Protein AF-A0A6I3LJC7-F1 (afdb_monomer_lite)

Sequence (92 aa):
VYGTLFPDHVRRMLVDSVVNPSRQNIWYQANLDQDLAFETRCGDWEKWVAKNDAAYHLGNTPEKVQAAWAKLRATAKKQPIGGVVGPAELTA

pLDDT: mean 93.16, std 5.05, range [60.53, 98.44]

Secondary structure (DSSP, 8-state):
-HHHH-GGG-S----SS-----TTTTTHHHHHHHHHHHHHHHHHHHHHHHHTHHHH-S-SSHHHHHHHHHHHHHHHHHS-BTTTB-SSS---

Foldseek 3Di:
DVCVVCVVPDPDDDDDPDDDPDPVCPPPNVVVVVVVVVVVVLLVVLCVCLVVCVPVVQHNHSVSVVVSLVVVQVVCCVPNDVNPHHNVVSDD

Radius of gyration: 20.09 Å; chains: 1; bounding box: 40×32×54 Å

Structure (mmCIF, N/CA/C/O backbone):
data_AF-A0A6I3LJC7-F1
#
_entry.id   AF-A0A6I3LJC7-F1
#
loop_
_atom_site.group_PDB
_atom_site.id
_atom_site.type_symbol
_atom_site.label_atom_id
_atom_site.label_alt_id
_atom_site.label_comp_id
_atom_site.label_asym_id
_atom_site.label_entity_id
_atom_site.label_seq_id
_atom_site.pdbx_PDB_ins_code
_atom_site.Cartn_x
_atom_site.Cartn_y
_atom_site.Cartn_z
_atom_site.occupancy
_atom_site.B_iso_or_equiv
_atom_site.auth_seq_id
_atom_site.auth_comp_id
_atom_site.auth_asym_id
_atom_site.auth_atom_id
_atom_site.pdbx_PDB_model_num
ATOM 1 N N . VAL A 1 1 ? 12.060 -7.383 -22.641 1.00 84.81 1 VAL A N 1
ATOM 2 C CA . VAL A 1 1 ? 12.452 -8.684 -23.241 1.00 84.81 1 VAL A CA 1
ATOM 3 C C . VAL A 1 1 ? 12.043 -8.762 -24.709 1.00 84.81 1 VAL A C 1
ATOM 5 O O . VAL A 1 1 ? 12.933 -8.694 -25.536 1.00 84.81 1 VAL A O 1
ATOM 8 N N . TYR A 1 2 ? 10.752 -8.806 -25.073 1.00 90.38 2 TYR A N 1
ATOM 9 C CA . TYR A 1 2 ? 10.332 -8.909 -26.488 1.00 90.38 2 TYR A CA 1
ATOM 10 C C . TYR A 1 2 ? 10.880 -7.790 -27.392 1.00 90.38 2 TYR A C 1
ATOM 12 O O . TYR A 1 2 ? 11.556 -8.082 -28.369 1.00 90.38 2 TYR A O 1
ATOM 20 N N . GLY A 1 3 ? 10.683 -6.516 -27.025 1.00 89.75 3 GLY A N 1
ATOM 21 C CA . GLY A 1 3 ? 11.201 -5.384 -27.812 1.00 89.75 3 GLY A CA 1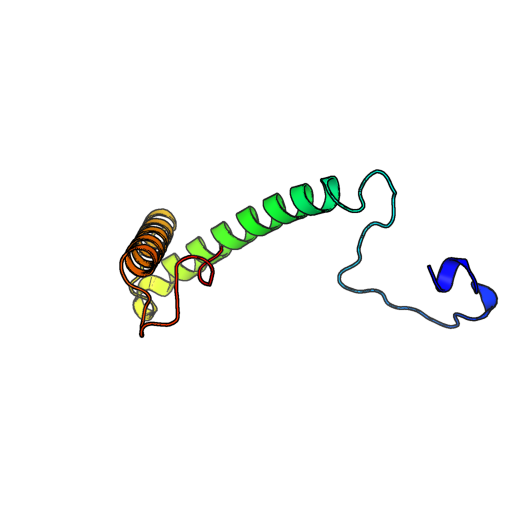
ATOM 22 C C . GLY A 1 3 ? 12.732 -5.318 -27.899 1.00 89.75 3 GLY A C 1
ATOM 23 O O . GLY A 1 3 ? 13.263 -4.661 -28.782 1.00 89.75 3 GLY A O 1
ATOM 24 N N . THR A 1 4 ? 13.445 -6.020 -27.014 1.00 89.19 4 THR A N 1
ATOM 25 C CA . THR A 1 4 ? 14.907 -6.169 -27.087 1.00 89.19 4 THR A CA 1
ATOM 26 C C . THR A 1 4 ? 15.310 -7.260 -28.080 1.00 89.19 4 THR A C 1
ATOM 28 O O . THR A 1 4 ? 16.332 -7.129 -28.739 1.00 89.19 4 THR A O 1
ATOM 31 N N . LEU A 1 5 ? 14.527 -8.340 -28.174 1.00 95.44 5 LEU A N 1
ATOM 32 C CA . LEU A 1 5 ? 14.815 -9.491 -29.036 1.00 95.44 5 LEU A CA 1
ATOM 33 C C . LEU A 1 5 ? 14.348 -9.282 -30.481 1.00 95.44 5 LEU A C 1
ATOM 35 O O . LEU A 1 5 ? 14.999 -9.763 -31.401 1.00 95.44 5 LEU A O 1
ATOM 39 N N . PHE A 1 6 ? 13.239 -8.566 -30.679 1.00 95.81 6 PHE A N 1
ATOM 40 C CA . PHE A 1 6 ? 12.633 -8.334 -31.993 1.00 95.81 6 PHE A CA 1
ATOM 41 C C . PHE A 1 6 ? 12.325 -6.844 -32.208 1.00 95.81 6 PHE A C 1
ATOM 43 O O . PHE A 1 6 ? 11.159 -6.476 -32.383 1.00 95.81 6 PHE A O 1
ATOM 50 N N . PRO A 1 7 ? 13.340 -5.961 -32.163 1.00 93.50 7 PRO A N 1
ATOM 51 C CA . PRO A 1 7 ? 13.123 -4.518 -32.262 1.00 93.50 7 PRO A CA 1
ATOM 52 C C . PRO A 1 7 ? 12.421 -4.122 -33.571 1.00 93.50 7 PRO A C 1
ATOM 54 O O . PRO A 1 7 ? 11.526 -3.281 -33.550 1.00 93.50 7 PRO A O 1
ATOM 57 N N . ASP A 1 8 ? 12.721 -4.806 -34.680 1.00 96.94 8 ASP A N 1
ATOM 58 C CA . ASP A 1 8 ? 12.127 -4.526 -35.997 1.00 96.94 8 ASP A CA 1
ATOM 59 C C . ASP A 1 8 ? 10.677 -5.022 -36.144 1.00 96.94 8 ASP A C 1
ATOM 61 O O . ASP A 1 8 ? 10.034 -4.786 -37.164 1.00 96.94 8 ASP A O 1
ATOM 65 N N . HIS A 1 9 ? 10.152 -5.756 -35.156 1.00 96.44 9 HIS A N 1
ATOM 66 C CA . HIS A 1 9 ? 8.796 -6.328 -35.184 1.00 96.44 9 HIS A CA 1
ATOM 67 C C . HIS A 1 9 ? 7.830 -5.568 -34.265 1.00 96.44 9 HIS A C 1
ATOM 69 O O . HIS A 1 9 ? 6.666 -5.944 -34.116 1.00 96.44 9 HIS A O 1
ATOM 75 N N . VAL A 1 10 ? 8.286 -4.468 -33.661 1.00 94.94 10 VAL A N 1
ATOM 76 C CA . VAL A 1 10 ? 7.457 -3.586 -32.841 1.00 94.94 10 VAL A CA 1
ATOM 77 C C . VAL A 1 10 ? 7.135 -2.323 -33.631 1.00 94.94 10 VAL A C 1
ATOM 79 O O . VAL A 1 10 ? 7.948 -1.413 -33.741 1.00 94.94 10 VAL A O 1
ATOM 82 N N . ARG A 1 11 ? 5.905 -2.226 -34.152 1.00 95.38 11 ARG A N 1
ATOM 83 C CA . ARG A 1 11 ? 5.449 -1.001 -34.834 1.00 95.38 11 ARG A CA 1
ATOM 84 C C . ARG A 1 11 ? 5.170 0.138 -33.848 1.00 95.38 11 ARG A C 1
ATOM 86 O O . ARG A 1 11 ? 5.516 1.281 -34.125 1.00 95.38 11 ARG A O 1
ATOM 93 N N . ARG A 1 12 ? 4.481 -0.157 -32.738 1.00 96.06 12 ARG A N 1
ATOM 94 C CA . ARG A 1 12 ? 4.167 0.770 -31.632 1.00 96.06 12 ARG A CA 1
ATOM 95 C C . ARG A 1 12 ? 4.008 -0.023 -30.337 1.00 96.06 12 ARG A C 1
ATOM 97 O O . ARG A 1 12 ? 3.479 -1.130 -30.373 1.00 96.06 12 ARG A O 1
ATOM 104 N N . MET A 1 13 ? 4.420 0.555 -29.213 1.00 93.00 13 MET A N 1
ATOM 105 C CA . MET A 1 13 ? 4.291 -0.043 -27.885 1.00 93.00 13 MET A CA 1
ATOM 106 C C . MET A 1 13 ? 4.016 1.057 -26.857 1.00 93.00 13 MET A C 1
ATOM 108 O O . MET A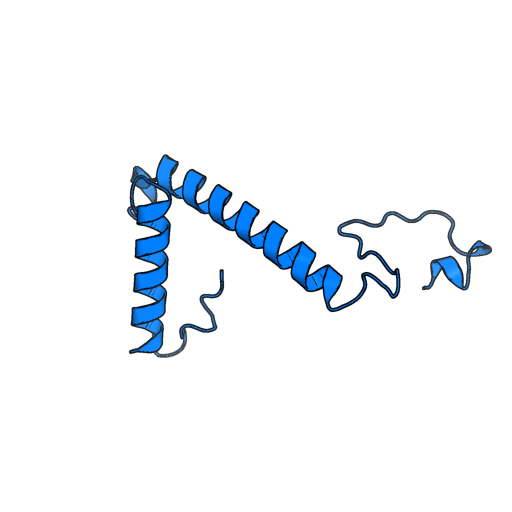 1 13 ? 4.704 2.074 -26.853 1.00 93.00 13 MET A O 1
ATOM 112 N N . LEU A 1 14 ? 3.017 0.840 -26.002 1.00 93.62 14 LEU A N 1
ATOM 113 C CA . LEU A 1 14 ? 2.764 1.635 -24.805 1.00 93.62 14 LEU A CA 1
ATOM 114 C C . LEU A 1 14 ? 2.928 0.710 -23.607 1.00 93.62 14 LEU A C 1
ATOM 116 O O . LEU A 1 14 ? 2.399 -0.401 -23.607 1.00 93.62 14 LEU A O 1
ATOM 120 N N . VAL A 1 15 ? 3.671 1.171 -22.612 1.00 92.31 15 VAL A N 1
ATOM 121 C CA . VAL A 1 15 ? 3.884 0.446 -21.367 1.00 92.31 15 VAL A CA 1
ATOM 122 C C . VAL A 1 15 ? 3.430 1.335 -20.217 1.00 92.31 15 VAL A C 1
ATOM 124 O O . VAL A 1 15 ? 3.920 2.448 -20.055 1.00 92.31 15 VAL A O 1
ATOM 127 N N . ASP A 1 16 ? 2.457 0.847 -19.461 1.00 94.38 16 ASP A N 1
ATOM 128 C CA . ASP A 1 16 ? 1.898 1.496 -18.278 1.00 94.38 16 ASP A CA 1
ATOM 129 C C . ASP A 1 16 ? 2.216 0.622 -17.058 1.00 94.38 16 ASP A C 1
ATOM 131 O O . ASP A 1 16 ? 2.288 -0.602 -17.185 1.00 94.38 16 ASP A O 1
ATOM 135 N N . SER A 1 17 ? 2.456 1.241 -15.899 1.00 89.81 17 SER A N 1
ATOM 136 C CA . SER A 1 17 ? 2.909 0.560 -14.675 1.00 89.81 17 SER A CA 1
ATOM 137 C C . SER A 1 17 ? 4.192 -0.258 -14.894 1.00 89.81 17 SER A C 1
ATOM 139 O O . SER A 1 17 ? 4.270 -1.457 -14.624 1.00 89.81 17 SER A O 1
ATOM 141 N N . VAL A 1 18 ? 5.208 0.405 -15.452 1.00 88.50 18 VAL A N 1
ATOM 142 C CA . VAL A 1 18 ? 6.471 -0.216 -15.866 1.00 88.50 18 VAL A CA 1
ATOM 143 C C . VAL A 1 18 ? 7.325 -0.695 -14.699 1.00 88.50 18 VAL A C 1
ATOM 145 O O . VAL A 1 18 ? 7.483 -0.017 -13.688 1.00 88.50 18 VAL A O 1
ATOM 148 N N . VAL A 1 19 ? 7.981 -1.833 -14.908 1.00 87.31 19 VAL A N 1
ATOM 149 C CA . VAL A 1 19 ? 9.051 -2.328 -14.043 1.00 87.31 19 VAL A CA 1
ATOM 150 C C . VAL A 1 19 ? 10.394 -1.895 -14.621 1.00 87.31 19 VAL A C 1
ATOM 152 O O . VAL A 1 19 ? 10.635 -2.072 -15.817 1.00 87.31 19 VAL A O 1
ATOM 155 N N . ASN A 1 20 ? 11.291 -1.370 -13.785 1.00 89.88 20 ASN A N 1
ATOM 156 C CA . ASN A 1 20 ? 12.669 -1.105 -14.187 1.00 89.88 20 ASN A CA 1
ATOM 157 C C . ASN A 1 20 ? 13.420 -2.445 -14.363 1.00 89.88 20 ASN A C 1
ATOM 159 O O . ASN A 1 20 ? 13.643 -3.160 -13.386 1.00 89.88 20 ASN A O 1
ATOM 163 N N . PRO A 1 21 ? 13.837 -2.808 -15.591 1.00 89.06 21 PRO A N 1
ATOM 164 C CA . PRO A 1 21 ? 14.422 -4.118 -15.867 1.00 89.06 21 PRO A CA 1
ATOM 165 C C . PRO A 1 21 ? 15.911 -4.217 -15.493 1.00 89.06 21 PRO A C 1
ATOM 167 O O . PRO A 1 21 ? 16.532 -5.252 -15.748 1.00 89.06 21 PRO A O 1
ATOM 170 N N . SER A 1 22 ? 16.518 -3.158 -14.940 1.00 91.62 22 SER A N 1
ATOM 171 C CA . SER A 1 22 ? 17.914 -3.182 -14.493 1.00 91.62 22 SER A CA 1
ATOM 172 C C . SER A 1 22 ? 18.132 -4.282 -13.458 1.00 91.62 22 SER A C 1
ATOM 174 O O . SER A 1 22 ? 17.400 -4.357 -12.478 1.00 91.62 22 SER A O 1
ATOM 176 N N . ARG A 1 23 ? 19.196 -5.085 -13.612 1.00 88.94 23 ARG A N 1
ATOM 177 C CA . ARG A 1 23 ? 19.562 -6.142 -12.646 1.00 88.94 23 ARG A CA 1
ATOM 178 C C . ARG A 1 23 ? 19.819 -5.618 -11.230 1.00 88.94 23 ARG A C 1
ATOM 180 O O . ARG A 1 23 ? 19.721 -6.383 -10.284 1.00 88.94 23 ARG A O 1
ATOM 187 N N . GLN A 1 24 ? 20.179 -4.341 -11.104 1.00 91.19 24 GLN A N 1
ATOM 188 C CA . GLN A 1 24 ? 20.404 -3.684 -9.814 1.00 91.19 24 GLN A CA 1
ATOM 189 C C . GLN A 1 24 ? 19.094 -3.274 -9.128 1.00 91.19 24 GLN A C 1
ATOM 191 O O . GLN A 1 24 ? 19.094 -3.032 -7.929 1.00 91.19 24 GLN A O 1
ATOM 196 N N . ASN A 1 25 ? 17.998 -3.162 -9.885 1.00 89.19 25 ASN A N 1
ATOM 197 C CA . ASN A 1 25 ? 16.705 -2.725 -9.369 1.00 89.19 25 ASN A CA 1
ATOM 198 C C . ASN A 1 25 ? 15.703 -3.882 -9.270 1.00 89.19 25 ASN A C 1
ATOM 200 O O . ASN A 1 25 ? 15.055 -4.047 -8.240 1.00 89.19 25 ASN A O 1
ATOM 204 N N . ILE A 1 26 ? 15.607 -4.697 -10.323 1.00 86.50 26 ILE A N 1
ATOM 205 C CA . ILE A 1 26 ? 14.660 -5.804 -10.415 1.00 86.50 26 ILE A CA 1
ATOM 206 C C . ILE A 1 26 ? 14.824 -6.732 -9.203 1.00 86.50 26 ILE A C 1
ATOM 208 O O . ILE A 1 26 ? 15.944 -7.112 -8.861 1.00 86.50 26 ILE A O 1
ATOM 212 N N . TRP A 1 27 ? 13.702 -7.078 -8.567 1.00 87.50 27 TRP A N 1
ATOM 213 C CA . TRP A 1 27 ? 13.598 -7.807 -7.295 1.00 87.50 27 TRP A CA 1
ATOM 214 C C . TRP A 1 27 ? 13.706 -6.928 -6.048 1.00 87.50 27 TRP A C 1
ATOM 216 O O . TRP A 1 27 ? 12.805 -6.144 -5.776 1.00 87.50 27 TRP A O 1
ATOM 226 N N . TYR A 1 28 ? 14.753 -7.114 -5.242 1.00 90.69 28 TYR A N 1
ATOM 227 C CA . TYR A 1 28 ? 14.780 -6.646 -3.860 1.00 90.69 28 TYR A CA 1
ATOM 228 C C . TYR A 1 28 ? 14.664 -5.125 -3.750 1.00 90.69 28 TYR A C 1
ATOM 230 O O . TYR A 1 28 ? 13.831 -4.637 -2.997 1.00 90.69 28 TYR A O 1
ATOM 238 N N . GLN A 1 29 ? 15.433 -4.381 -4.548 1.00 92.31 29 GLN A N 1
ATOM 239 C CA . GLN A 1 29 ? 15.362 -2.923 -4.527 1.00 92.31 29 GLN A CA 1
ATOM 240 C C . GLN A 1 29 ? 14.004 -2.415 -5.025 1.00 92.31 29 GLN A C 1
ATOM 242 O O . GLN A 1 29 ? 13.433 -1.530 -4.403 1.00 92.31 29 GLN A O 1
ATOM 247 N N . ALA A 1 30 ? 13.450 -3.010 -6.086 1.00 91.19 30 ALA A N 1
ATOM 248 C CA . ALA A 1 30 ? 12.117 -2.664 -6.573 1.00 91.19 30 ALA A CA 1
ATOM 249 C C . ALA A 1 30 ? 11.029 -2.897 -5.512 1.00 91.19 30 ALA A C 1
ATOM 251 O O . ALA A 1 30 ? 10.112 -2.088 -5.408 1.00 91.19 30 ALA A O 1
ATOM 252 N N . ASN A 1 31 ? 11.140 -3.963 -4.711 1.00 90.75 31 ASN A N 1
ATOM 253 C CA . ASN A 1 31 ? 10.226 -4.198 -3.590 1.00 90.75 31 ASN A CA 1
ATOM 254 C C . ASN A 1 31 ? 10.377 -3.117 -2.511 1.00 90.75 31 ASN A C 1
ATOM 256 O O . ASN A 1 31 ? 9.375 -2.563 -2.084 1.00 90.75 31 ASN A O 1
ATOM 260 N N . LEU A 1 32 ? 11.605 -2.745 -2.131 1.00 92.69 32 LEU A N 1
ATOM 261 C CA . LEU A 1 32 ? 11.825 -1.663 -1.161 1.00 92.69 32 LEU A CA 1
ATOM 262 C C . LEU A 1 32 ? 11.277 -0.315 -1.654 1.00 92.69 32 LEU A C 1
ATOM 264 O O . LEU A 1 32 ? 10.643 0.417 -0.896 1.00 92.69 32 LEU A O 1
ATOM 268 N N . ASP A 1 33 ? 11.502 0.012 -2.928 1.00 92.19 33 ASP A N 1
ATOM 269 C CA . ASP A 1 33 ? 10.984 1.240 -3.538 1.00 92.19 33 ASP A CA 1
ATOM 270 C C . ASP A 1 33 ? 9.442 1.231 -3.553 1.00 92.19 33 ASP A C 1
ATOM 272 O O . ASP A 1 33 ? 8.795 2.259 -3.332 1.00 92.19 33 ASP A O 1
ATOM 276 N N . GLN A 1 34 ? 8.848 0.057 -3.785 1.00 91.69 34 GLN A N 1
ATOM 277 C CA . GLN A 1 34 ? 7.407 -0.153 -3.757 1.00 91.69 34 GLN A CA 1
ATOM 278 C C . GLN A 1 34 ? 6.831 -0.042 -2.335 1.00 91.69 34 GLN A C 1
ATOM 280 O O . GLN A 1 34 ? 5.798 0.605 -2.175 1.00 91.69 34 GLN A O 1
ATOM 285 N N . ASP A 1 35 ? 7.502 -0.574 -1.312 1.00 91.94 35 ASP A N 1
ATOM 286 C CA . ASP A 1 35 ? 7.074 -0.468 0.091 1.00 91.94 35 ASP A CA 1
ATOM 287 C C . ASP A 1 35 ? 6.988 1.000 0.538 1.00 91.94 35 ASP A C 1
ATOM 289 O O . ASP A 1 35 ? 6.002 1.419 1.146 1.00 91.94 35 ASP A O 1
ATOM 293 N N . LEU A 1 36 ? 7.974 1.826 0.168 1.00 92.81 36 LEU A N 1
ATOM 294 C CA . LEU A 1 36 ? 7.945 3.270 0.440 1.00 92.81 36 LEU A CA 1
ATOM 295 C C . LEU A 1 36 ? 6.769 3.965 -0.260 1.00 92.81 36 LEU A C 1
ATOM 297 O O . LEU A 1 36 ? 6.112 4.846 0.312 1.00 92.81 36 LEU A O 1
ATOM 301 N N . ALA A 1 37 ? 6.498 3.585 -1.511 1.00 91.75 37 ALA A N 1
ATOM 302 C CA . ALA A 1 37 ? 5.367 4.119 -2.256 1.00 91.75 37 ALA A CA 1
ATOM 303 C C . ALA A 1 37 ? 4.029 3.713 -1.614 1.00 91.75 37 ALA A C 1
ATOM 305 O O . ALA A 1 37 ? 3.147 4.567 -1.484 1.00 91.75 37 ALA A O 1
ATOM 306 N N . PHE A 1 38 ? 3.893 2.458 -1.168 1.00 91.75 38 PHE A N 1
ATOM 307 C CA . PHE A 1 38 ? 2.713 1.970 -0.455 1.00 91.75 38 PHE A CA 1
ATOM 308 C C . PHE A 1 38 ? 2.503 2.697 0.867 1.00 91.75 38 PHE A C 1
ATOM 310 O O . PHE A 1 38 ? 1.411 3.219 1.068 1.00 91.75 38 PHE A O 1
ATOM 317 N N . GLU A 1 39 ? 3.535 2.846 1.699 1.00 92.00 39 GLU A N 1
ATOM 318 C CA . GLU A 1 39 ? 3.449 3.604 2.956 1.00 92.00 39 GLU A CA 1
ATOM 319 C C . GLU A 1 39 ? 2.937 5.033 2.704 1.00 92.00 39 GLU A C 1
ATOM 321 O O . GLU A 1 39 ? 2.005 5.515 3.352 1.00 92.00 39 GLU A O 1
ATOM 326 N N . THR A 1 40 ? 3.467 5.696 1.671 1.00 94.62 40 THR A N 1
ATOM 327 C CA . THR A 1 40 ? 3.025 7.048 1.298 1.00 94.62 40 THR A CA 1
ATOM 328 C C . THR A 1 40 ? 1.554 7.068 0.864 1.00 94.62 40 THR A C 1
ATOM 330 O O . THR A 1 40 ? 0.810 7.986 1.218 1.00 94.62 40 THR A O 1
ATOM 333 N N . ARG A 1 41 ? 1.112 6.082 0.072 1.00 94.81 41 ARG A N 1
ATOM 334 C CA . ARG A 1 41 ? -0.291 5.991 -0.366 1.00 94.81 41 ARG A CA 1
ATOM 335 C C . ARG A 1 41 ? -1.227 5.618 0.783 1.00 94.81 41 ARG A C 1
ATOM 337 O O . ARG A 1 41 ? -2.321 6.175 0.838 1.00 94.81 41 ARG A O 1
ATOM 344 N N . CYS A 1 42 ? -0.795 4.755 1.700 1.00 93.44 42 CYS A N 1
ATOM 345 C CA . CYS A 1 42 ? -1.538 4.391 2.903 1.00 93.44 42 CYS A CA 1
ATOM 346 C C . CYS A 1 42 ? -1.791 5.633 3.761 1.00 93.44 42 CYS A C 1
ATOM 348 O O . CYS A 1 42 ? -2.941 5.941 4.066 1.00 93.44 42 CYS A O 1
ATOM 350 N N . GLY A 1 43 ? -0.759 6.439 4.027 1.00 95.56 43 GLY A N 1
ATOM 351 C CA . GLY A 1 43 ? -0.924 7.690 4.772 1.00 95.56 43 GLY A CA 1
ATOM 352 C C . GLY A 1 43 ? -1.857 8.700 4.085 1.00 95.56 43 GLY A C 1
ATOM 353 O O . GLY A 1 43 ? -2.605 9.418 4.748 1.00 95.56 43 GLY A O 1
ATOM 354 N N . ASP A 1 44 ? -1.868 8.765 2.751 1.00 97.38 44 ASP A N 1
ATOM 355 C CA . ASP A 1 44 ? -2.814 9.625 2.026 1.00 97.38 44 ASP A CA 1
ATOM 356 C C . ASP A 1 44 ? -4.254 9.097 2.075 1.00 97.38 44 ASP A C 1
ATOM 358 O O . ASP A 1 44 ? -5.197 9.889 2.186 1.00 97.38 44 ASP A O 1
ATOM 362 N N . TRP A 1 45 ? -4.434 7.776 2.062 1.00 95.75 45 TRP A N 1
ATOM 363 C CA . TRP A 1 45 ? -5.729 7.148 2.302 1.00 95.75 45 TRP A CA 1
ATOM 364 C C . TRP A 1 45 ? -6.233 7.426 3.723 1.00 95.75 45 TRP A C 1
ATOM 366 O O . TRP A 1 45 ? -7.371 7.866 3.875 1.00 95.75 45 TRP A O 1
ATOM 376 N N . GLU A 1 46 ? -5.393 7.285 4.750 1.00 97.12 46 GLU A N 1
ATOM 377 C CA . GLU A 1 46 ? -5.760 7.584 6.142 1.00 97.12 46 GLU A CA 1
ATOM 378 C C . GLU A 1 46 ? -6.220 9.038 6.310 1.00 97.12 46 GLU A C 1
ATOM 380 O O . GLU A 1 46 ? -7.255 9.299 6.927 1.00 97.12 46 GLU A O 1
ATOM 385 N N . LYS A 1 47 ? -5.508 9.999 5.701 1.00 98.19 47 LYS A N 1
ATOM 386 C CA . LYS A 1 47 ? -5.925 11.414 5.674 1.00 98.19 47 LYS A CA 1
ATOM 387 C C . LYS A 1 47 ? -7.279 11.597 5.001 1.00 98.19 47 LYS A C 1
ATOM 389 O O . LYS A 1 47 ? -8.109 12.371 5.483 1.00 98.19 47 LYS A O 1
ATOM 394 N N . TRP A 1 48 ? -7.509 10.918 3.880 1.00 98.25 48 TRP A N 1
ATOM 395 C CA . TRP A 1 48 ? -8.773 11.011 3.160 1.00 98.25 48 TRP A CA 1
ATOM 396 C C . TRP A 1 48 ? -9.928 10.403 3.963 1.00 98.25 48 TRP A C 1
ATOM 398 O O . TRP A 1 48 ? -10.982 11.028 4.069 1.00 98.25 48 TRP A O 1
ATOM 408 N N . VAL A 1 49 ? -9.732 9.243 4.588 1.00 98.00 49 VAL A N 1
ATOM 409 C CA . VAL A 1 49 ? -10.731 8.613 5.462 1.00 98.00 49 VAL A CA 1
ATOM 410 C C . VAL A 1 49 ? -11.037 9.506 6.657 1.00 98.00 49 VAL A C 1
ATOM 412 O O . VAL A 1 49 ? -12.207 9.762 6.930 1.00 98.00 49 VAL A O 1
ATOM 415 N N . ALA A 1 50 ? -10.009 10.055 7.306 1.00 98.31 50 ALA A N 1
ATOM 416 C CA . ALA A 1 50 ? -10.166 10.962 8.438 1.00 98.31 50 ALA A CA 1
ATOM 417 C C . ALA A 1 50 ? -10.980 12.213 8.079 1.00 98.31 50 ALA A C 1
ATOM 419 O O . ALA A 1 50 ? -11.846 12.646 8.840 1.00 98.31 50 ALA A O 1
ATOM 420 N N . LYS A 1 51 ? -10.761 12.769 6.881 1.00 98.44 51 LYS A N 1
ATOM 421 C CA . LYS A 1 51 ? -11.563 13.883 6.354 1.00 98.44 51 LYS A CA 1
ATOM 422 C C . LYS A 1 51 ? -13.038 13.505 6.148 1.00 98.44 51 LYS A C 1
ATOM 424 O O . LYS A 1 51 ? -13.900 14.378 6.211 1.00 98.44 51 LYS A O 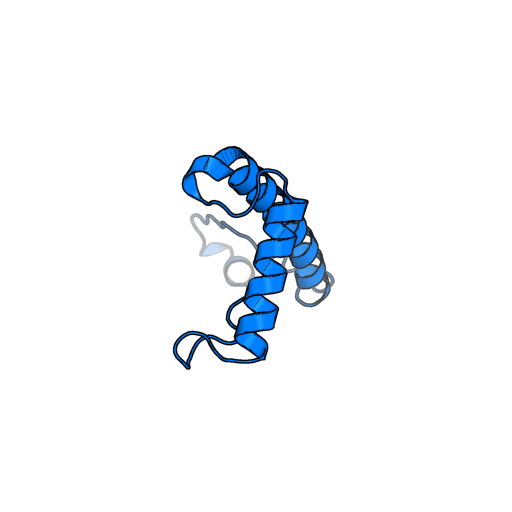1
ATOM 429 N N . ASN A 1 52 ? -13.327 12.227 5.912 1.00 98.19 52 ASN A N 1
ATOM 430 C CA . ASN A 1 52 ? -14.662 11.684 5.667 1.00 98.19 52 ASN A CA 1
ATOM 431 C C . ASN A 1 52 ? -15.198 10.867 6.862 1.00 98.19 52 ASN A C 1
ATOM 433 O O . ASN A 1 52 ? -16.034 9.980 6.686 1.00 98.19 52 ASN A O 1
ATOM 437 N N . ASP A 1 53 ? -14.759 11.169 8.089 1.00 98.06 53 ASP A N 1
ATOM 438 C CA . ASP A 1 53 ? -15.148 10.431 9.303 1.00 98.06 53 ASP A CA 1
ATOM 439 C C . ASP A 1 53 ? -16.668 10.385 9.540 1.00 98.06 53 ASP A C 1
ATOM 441 O O . ASP A 1 53 ? -17.185 9.417 10.087 1.00 98.06 53 ASP A O 1
ATOM 445 N N . ALA A 1 54 ? -17.417 11.378 9.054 1.00 97.81 54 ALA A N 1
ATOM 446 C CA . ALA A 1 54 ? -18.879 11.366 9.120 1.00 97.81 54 ALA A CA 1
ATOM 447 C C . ALA A 1 54 ? -19.522 10.176 8.379 1.00 97.81 54 ALA A C 1
ATOM 449 O O . ALA A 1 54 ? -20.642 9.805 8.712 1.00 97.81 54 ALA A O 1
ATOM 450 N N . ALA A 1 55 ? -18.838 9.598 7.387 1.00 97.88 55 ALA A N 1
ATOM 451 C CA . ALA A 1 55 ? -19.297 8.418 6.658 1.00 97.88 55 ALA A CA 1
ATOM 452 C C . ALA A 1 55 ? -18.679 7.116 7.191 1.00 97.88 55 ALA A C 1
ATOM 454 O O . ALA A 1 55 ? -19.334 6.077 7.178 1.00 97.88 55 ALA A O 1
ATOM 455 N N . TYR A 1 56 ? -17.414 7.161 7.626 1.00 95.88 56 TYR A N 1
ATOM 456 C CA . TYR A 1 56 ? -16.645 5.957 7.961 1.00 95.88 56 TYR A CA 1
ATOM 457 C C . TYR A 1 56 ? -16.563 5.655 9.458 1.00 95.88 56 TYR A C 1
ATOM 459 O O . TYR A 1 56 ? -16.422 4.492 9.828 1.00 95.88 56 TYR A O 1
ATOM 467 N N . HIS A 1 57 ? -16.654 6.670 10.319 1.00 96.75 57 HIS A N 1
ATOM 468 C CA . HIS A 1 57 ? -16.586 6.542 11.779 1.00 96.75 57 HIS A CA 1
ATOM 469 C C . HIS A 1 57 ? -15.328 5.814 12.293 1.00 96.75 57 HIS A C 1
ATOM 471 O O . HIS A 1 57 ? -15.366 5.114 13.308 1.00 96.75 57 HIS A O 1
ATOM 477 N N . LEU A 1 58 ? -14.206 5.970 11.585 1.00 96.00 58 LEU A N 1
ATOM 478 C CA . LEU A 1 58 ? -12.907 5.379 11.935 1.00 96.00 58 LEU A CA 1
ATOM 479 C C . LEU A 1 58 ? -12.004 6.358 12.699 1.00 96.00 58 LEU A C 1
ATOM 481 O O . LEU A 1 58 ? -10.935 5.978 13.171 1.00 96.00 58 LEU A O 1
ATOM 485 N N . GLY A 1 59 ? -12.452 7.601 12.865 1.00 96.94 59 GLY A N 1
ATOM 486 C CA . GLY A 1 59 ? -11.748 8.681 13.527 1.00 96.94 59 GLY A CA 1
ATOM 487 C C . GLY A 1 59 ? -11.425 9.824 12.572 1.00 96.94 59 GLY A C 1
ATOM 488 O O . GLY A 1 59 ? -11.094 9.631 11.410 1.00 96.94 59 GLY A O 1
ATOM 489 N N . ASN A 1 60 ? -11.468 11.041 13.104 1.00 97.75 60 ASN A N 1
ATOM 490 C CA . ASN A 1 60 ? -11.254 12.280 12.357 1.00 97.75 60 ASN A CA 1
ATOM 491 C C . ASN A 1 60 ? -9.782 12.715 12.222 1.00 97.75 60 ASN A C 1
ATOM 493 O O . ASN A 1 60 ? -9.516 13.854 11.839 1.00 97.75 60 ASN A O 1
ATOM 497 N N . THR A 1 61 ? -8.824 11.840 12.544 1.00 98.25 61 THR A N 1
ATOM 498 C CA . THR A 1 61 ? -7.3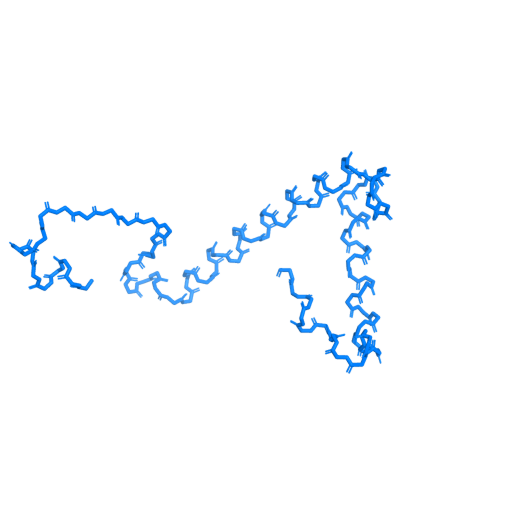90 12.064 12.290 1.00 98.25 61 THR A CA 1
ATOM 499 C C . THR A 1 61 ? -6.752 10.793 11.722 1.00 98.25 61 THR A C 1
ATOM 501 O O . THR A 1 61 ? -7.239 9.702 12.040 1.00 98.25 61 THR A O 1
ATOM 504 N N . PRO A 1 62 ? -5.678 10.896 10.913 1.00 97.25 62 PRO A N 1
ATOM 505 C CA . PRO A 1 62 ? -4.991 9.727 10.355 1.00 97.25 62 PRO A CA 1
ATOM 506 C C . PRO A 1 62 ? -4.579 8.711 11.428 1.00 97.25 62 PRO A C 1
ATOM 508 O O . PRO A 1 62 ? -4.811 7.516 11.285 1.00 97.25 62 PRO A O 1
ATOM 511 N N . GLU A 1 63 ? -4.090 9.188 12.574 1.00 97.75 63 GLU A N 1
ATOM 512 C CA . GLU A 1 63 ? -3.629 8.340 13.678 1.00 97.75 63 GLU A CA 1
ATOM 513 C C . GLU A 1 63 ? -4.777 7.532 14.295 1.00 97.75 63 GLU A C 1
ATOM 515 O O . GLU A 1 63 ? -4.586 6.391 14.717 1.00 97.75 63 GLU A O 1
ATOM 520 N N . LYS A 1 64 ? -5.989 8.104 14.342 1.00 98.06 64 LYS A N 1
ATOM 521 C CA . LYS A 1 64 ? -7.178 7.386 14.817 1.00 98.06 64 LYS A CA 1
ATOM 522 C C . LYS A 1 64 ? -7.616 6.319 13.819 1.00 98.06 64 LYS A C 1
ATOM 524 O O . LYS A 1 64 ? -7.929 5.210 14.249 1.00 98.06 64 LYS A O 1
ATOM 529 N N . VAL A 1 65 ? -7.575 6.627 12.521 1.00 97.75 65 VAL A N 1
ATOM 530 C CA . VAL A 1 65 ? -7.867 5.658 11.453 1.00 97.75 65 VAL A CA 1
ATOM 531 C C . VAL A 1 65 ? -6.886 4.487 11.528 1.00 97.75 65 VAL A C 1
ATOM 533 O O . VAL A 1 65 ? -7.313 3.331 11.569 1.00 97.75 65 VAL A O 1
ATOM 536 N N . GLN A 1 66 ? -5.589 4.770 11.667 1.00 95.94 66 GLN A N 1
ATOM 537 C CA . GLN A 1 66 ? -4.561 3.741 11.803 1.00 95.94 66 GLN A CA 1
ATOM 538 C C . GLN A 1 66 ? -4.739 2.903 13.079 1.00 95.94 66 GLN A C 1
ATOM 540 O O . GLN A 1 66 ? -4.622 1.676 13.062 1.00 95.94 66 GLN A O 1
ATOM 545 N N . ALA A 1 67 ? -5.100 3.529 14.204 1.00 97.00 67 ALA A N 1
ATOM 546 C CA . ALA A 1 67 ? -5.407 2.805 15.437 1.00 97.00 67 ALA A CA 1
ATOM 547 C C . ALA A 1 67 ? -6.640 1.891 15.289 1.00 97.00 67 ALA A C 1
ATOM 549 O O . ALA A 1 67 ? -6.644 0.766 15.803 1.00 97.00 67 ALA A O 1
ATOM 550 N N . ALA A 1 68 ? -7.676 2.340 14.574 1.00 95.88 68 ALA A N 1
ATOM 551 C CA . ALA A 1 68 ? -8.858 1.535 14.277 1.00 95.88 68 ALA A CA 1
ATOM 552 C C . ALA A 1 68 ? -8.508 0.330 13.388 1.00 95.88 68 ALA A C 1
ATOM 554 O O . ALA A 1 68 ? -8.931 -0.794 13.679 1.00 95.88 68 ALA A O 1
ATOM 555 N N . TRP A 1 69 ? -7.671 0.536 12.368 1.00 93.69 69 TRP A N 1
ATOM 556 C CA . TRP A 1 69 ? -7.146 -0.528 11.513 1.00 93.69 69 TRP A CA 1
ATOM 557 C C . TRP A 1 69 ? -6.316 -1.555 12.296 1.00 93.69 69 TRP A C 1
ATOM 559 O O . TRP A 1 69 ? -6.586 -2.758 12.242 1.00 93.69 69 TRP A O 1
ATOM 569 N N . ALA A 1 70 ? -5.361 -1.102 13.111 1.00 94.50 70 ALA A N 1
ATOM 570 C CA . ALA A 1 70 ? -4.546 -1.979 13.950 1.00 94.50 70 ALA A CA 1
ATOM 571 C C . ALA A 1 70 ? -5.404 -2.810 14.922 1.00 94.50 70 ALA A C 1
ATOM 573 O O . ALA A 1 70 ? -5.159 -4.006 15.118 1.00 94.50 70 ALA A O 1
ATOM 574 N N . LYS A 1 71 ? -6.457 -2.205 15.491 1.00 95.19 71 LYS A N 1
ATOM 575 C CA . LYS A 1 71 ? -7.430 -2.908 16.337 1.00 95.19 71 LYS A CA 1
ATOM 576 C C . LYS A 1 71 ? -8.179 -3.990 15.557 1.00 95.19 71 LYS A C 1
ATOM 578 O O . LYS A 1 71 ? -8.299 -5.105 16.064 1.00 95.19 71 LYS A O 1
ATOM 583 N N . LEU A 1 72 ? -8.651 -3.694 14.344 1.00 94.12 72 LEU A N 1
ATOM 584 C CA . LEU A 1 72 ? -9.321 -4.671 13.478 1.00 94.12 72 LEU A CA 1
ATOM 585 C C . LEU A 1 72 ? -8.418 -5.881 13.210 1.00 94.12 72 LEU A C 1
ATOM 587 O O . LEU A 1 72 ? -8.834 -7.020 13.434 1.00 94.12 72 LEU A O 1
ATOM 591 N N . ARG A 1 73 ? -7.161 -5.639 12.820 1.00 94.94 73 ARG A N 1
ATOM 592 C CA . ARG A 1 73 ? -6.174 -6.704 12.579 1.00 94.94 73 ARG A CA 1
ATOM 593 C C . ARG A 1 73 ? -5.917 -7.553 13.819 1.00 94.94 73 ARG A C 1
ATOM 595 O O . ARG A 1 73 ? -5.868 -8.780 13.733 1.00 94.94 73 ARG A O 1
ATOM 602 N N . ALA A 1 74 ? -5.768 -6.921 14.982 1.00 95.44 74 ALA A N 1
ATOM 603 C CA . ALA A 1 74 ? -5.563 -7.631 16.240 1.00 95.44 74 ALA A CA 1
ATOM 604 C C . ALA A 1 74 ? -6.774 -8.503 16.617 1.00 95.44 74 ALA A C 1
ATOM 606 O O . ALA A 1 74 ? -6.591 -9.610 17.126 1.00 95.44 74 ALA A O 1
ATOM 607 N N . THR A 1 75 ? -7.996 -8.036 16.343 1.00 94.94 75 THR A N 1
ATOM 608 C CA . THR A 1 75 ? -9.223 -8.825 16.522 1.00 94.94 75 THR A CA 1
ATOM 609 C C . THR A 1 75 ? -9.244 -10.026 15.581 1.00 94.94 75 THR A C 1
ATOM 611 O O . THR A 1 75 ? -9.379 -11.147 16.063 1.00 94.94 75 THR A O 1
ATOM 614 N N . ALA A 1 76 ? -9.010 -9.820 14.280 1.00 95.06 76 ALA A N 1
ATOM 615 C CA . ALA A 1 76 ? -8.983 -10.893 13.280 1.00 95.06 76 ALA A CA 1
ATOM 616 C C . ALA A 1 76 ? -7.915 -11.960 13.583 1.00 95.06 76 ALA A C 1
ATOM 618 O O . ALA A 1 76 ? -8.130 -13.148 13.361 1.00 95.06 76 ALA A O 1
ATOM 619 N N . LYS A 1 77 ? -6.771 -11.554 14.153 1.00 94.62 77 LYS A N 1
ATOM 620 C CA . LYS A 1 77 ? -5.725 -12.477 14.620 1.00 94.62 77 LYS A CA 1
ATOM 621 C C . LYS A 1 77 ? -6.184 -13.377 15.766 1.00 94.62 77 LYS A C 1
ATOM 623 O O . LYS A 1 77 ? -5.769 -14.529 15.828 1.00 94.62 77 LYS A O 1
ATOM 628 N N . LYS A 1 78 ? -6.980 -12.848 16.699 1.00 95.25 78 LYS A N 1
ATOM 629 C CA . LYS A 1 78 ? -7.499 -13.616 17.843 1.00 95.25 78 LYS A CA 1
ATOM 630 C C . LYS A 1 78 ? -8.651 -14.520 17.428 1.00 95.25 78 LYS A C 1
ATOM 632 O O . LYS A 1 78 ? -8.726 -15.660 17.869 1.00 95.25 78 LYS A O 1
ATOM 637 N N . GLN A 1 79 ? -9.547 -13.982 16.612 1.00 95.06 79 GLN A N 1
ATOM 638 C CA . GLN A 1 79 ? -10.732 -14.662 16.133 1.00 95.06 79 GLN A CA 1
ATOM 639 C C . GLN A 1 79 ? -10.985 -14.214 14.691 1.00 95.06 79 GLN A C 1
ATOM 641 O O . GLN A 1 79 ? -11.376 -13.061 14.485 1.00 95.06 79 GLN A O 1
ATOM 646 N N . PRO A 1 80 ? -10.770 -15.098 13.700 1.00 94.94 80 PRO A N 1
ATOM 647 C CA .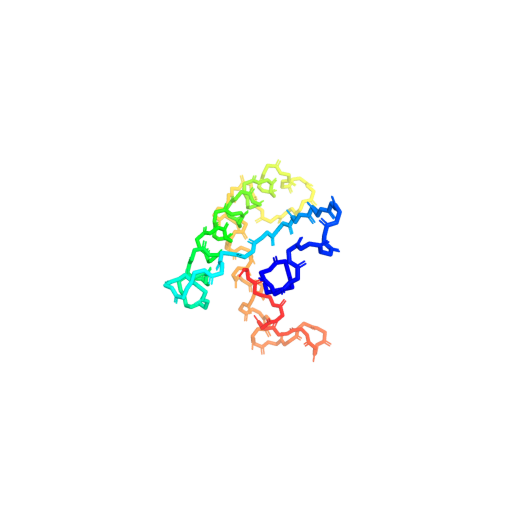 PRO A 1 80 ? -11.026 -14.773 12.306 1.00 94.94 80 PRO A CA 1
ATOM 648 C C . PRO A 1 80 ? -12.450 -14.249 12.107 1.00 94.94 80 PRO A C 1
ATOM 650 O O . PRO A 1 80 ? -13.423 -14.833 12.596 1.00 94.94 80 PRO A O 1
ATOM 653 N N . ILE A 1 81 ? -12.578 -13.138 11.387 1.00 93.38 81 ILE A N 1
ATOM 654 C CA . ILE A 1 81 ? -13.864 -12.493 11.126 1.00 93.38 81 ILE A CA 1
ATOM 655 C C . ILE A 1 81 ? -14.664 -13.412 10.201 1.00 93.38 81 ILE A C 1
ATOM 657 O O . ILE A 1 81 ? -14.181 -13.846 9.152 1.00 93.38 81 ILE A O 1
ATOM 661 N N . GLY A 1 82 ? -15.869 -13.782 10.638 1.00 92.38 82 GLY A N 1
ATOM 662 C CA . GLY A 1 82 ? -16.692 -14.779 9.949 1.00 92.38 82 GLY A CA 1
ATOM 663 C C . GLY A 1 82 ? -16.067 -16.180 9.886 1.00 92.38 82 GLY A C 1
ATOM 664 O O . GLY A 1 82 ? -16.529 -17.001 9.105 1.00 92.38 82 GLY A O 1
ATOM 665 N N . GLY A 1 83 ? -15.013 -16.456 10.665 1.00 92.75 83 GLY A N 1
ATOM 666 C CA . GLY A 1 83 ? -14.274 -17.722 10.620 1.00 92.75 83 GLY A CA 1
ATOM 667 C C . GLY A 1 83 ? -13.312 -17.870 9.434 1.00 92.75 83 GLY A C 1
ATOM 668 O O . GLY A 1 83 ? -12.695 -18.923 9.309 1.00 92.75 83 GLY A O 1
ATOM 669 N N . VAL A 1 84 ? -13.167 -16.844 8.584 1.00 92.44 84 VAL A N 1
ATOM 670 C CA . VAL A 1 84 ? -12.405 -16.933 7.321 1.00 92.44 84 VAL A CA 1
ATOM 671 C C . VAL A 1 84 ? -11.355 -15.832 7.193 1.00 92.44 84 VAL A C 1
ATOM 673 O O . VAL A 1 84 ? -10.250 -16.099 6.740 1.00 92.44 84 VAL A O 1
ATOM 676 N N . VAL A 1 85 ? -11.672 -14.600 7.603 1.00 92.19 85 VAL A N 1
ATOM 677 C CA . VAL A 1 85 ? -10.776 -13.450 7.417 1.00 92.19 85 VAL A CA 1
ATOM 678 C C . VAL A 1 85 ? -9.877 -13.291 8.639 1.00 92.19 85 VAL A C 1
ATOM 680 O O . VAL A 1 85 ? -10.332 -12.894 9.715 1.00 92.19 85 VAL A O 1
ATOM 683 N N . GLY A 1 86 ? -8.601 -13.616 8.476 1.00 90.94 86 GLY A N 1
ATOM 684 C CA . GLY A 1 86 ? -7.557 -13.434 9.469 1.00 90.94 86 GLY A CA 1
ATOM 685 C C . GLY A 1 86 ? -6.775 -12.127 9.273 1.00 90.94 86 GLY A C 1
ATOM 686 O O . GLY A 1 86 ? -7.171 -11.228 8.532 1.00 90.94 86 GLY A O 1
ATOM 687 N N . PRO A 1 87 ? -5.640 -11.974 9.972 1.00 89.31 87 PRO A N 1
ATOM 688 C CA . PRO A 1 87 ? -4.804 -10.779 9.878 1.00 89.31 87 PRO A CA 1
ATOM 689 C C . PRO A 1 87 ? -3.958 -10.717 8.595 1.00 89.31 87 PRO A C 1
ATOM 691 O O . PRO A 1 87 ? -3.330 -9.681 8.356 1.00 89.31 87 PRO A O 1
ATOM 694 N N . ALA A 1 88 ? -3.888 -11.811 7.826 1.00 90.00 88 ALA A N 1
ATOM 695 C CA . ALA A 1 88 ? -3.118 -11.919 6.585 1.00 90.00 88 ALA A CA 1
ATOM 696 C C . ALA A 1 88 ? -3.886 -11.349 5.384 1.00 90.00 88 ALA A C 1
ATOM 698 O O . ALA A 1 88 ? -3.285 -10.845 4.448 1.00 90.00 88 ALA A O 1
ATOM 699 N N . GLU A 1 89 ? -5.214 -11.364 5.450 1.00 90.31 89 GLU A N 1
ATOM 700 C CA . GLU A 1 89 ? -6.122 -10.747 4.484 1.00 90.31 89 GLU A CA 1
ATOM 701 C C . GLU A 1 89 ? -6.271 -9.233 4.723 1.00 90.31 89 GLU A C 1
ATOM 703 O O . GLU A 1 89 ? -6.864 -8.521 3.918 1.00 90.31 89 GLU A O 1
ATOM 708 N N . LEU A 1 90 ? -5.736 -8.741 5.845 1.00 85.81 90 LEU A N 1
ATOM 709 C CA . LEU A 1 90 ? -5.748 -7.342 6.267 1.00 85.81 90 LEU A CA 1
ATOM 710 C C . LEU A 1 90 ? -4.326 -6.769 6.245 1.00 85.81 90 LEU A C 1
ATOM 712 O O . LEU A 1 90 ? -3.825 -6.283 7.261 1.00 85.81 90 LEU A O 1
ATOM 716 N N . THR A 1 91 ? -3.632 -6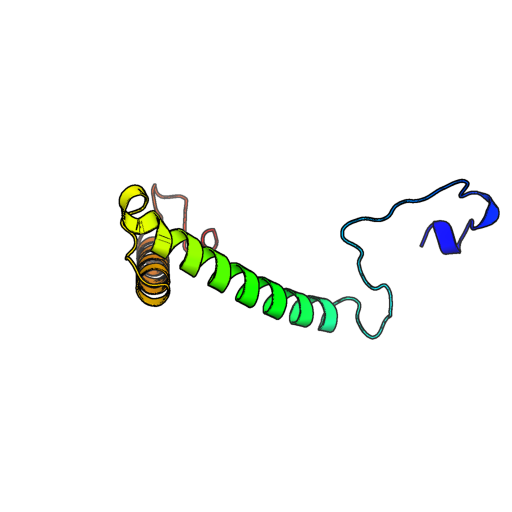.887 5.120 1.00 76.38 91 THR A N 1
ATOM 717 C CA . THR A 1 91 ? -2.339 -6.225 4.902 1.00 76.38 91 THR A CA 1
ATOM 718 C C . THR A 1 91 ? -2.570 -4.817 4.366 1.00 76.38 91 THR A C 1
ATOM 720 O O . THR A 1 91 ? -3.404 -4.637 3.479 1.00 76.38 91 THR A O 1
ATOM 723 N N . ALA A 1 92 ? -1.875 -3.840 4.953 1.00 60.53 92 ALA A N 1
ATOM 724 C CA . ALA A 1 92 ? -1.748 -2.494 4.398 1.00 60.53 92 ALA A CA 1
ATOM 725 C C . ALA A 1 92 ? -0.602 -2.477 3.385 1.00 60.53 92 ALA A C 1
ATOM 727 O O . ALA A 1 92 ? 0.352 -3.260 3.618 1.00 60.53 92 ALA A O 1
#